Protein AF-A0A821VBE8-F1 (afdb_monomer)

Sequence (157 aa):
MSDFFDDINNELRNVEILSTIKLCMETGKTILMVNTSRIHDSLYDVFNQNFSIMATGDMRKIFSKVAIGSKTIDVAVHEDFQCIVHIKRSEFKDIPAPFLSRFQKYSLSVNNFYRIRLHKLSNNEQNILRNIEEKILSFIDHFGQQYFYGMNQSTLY

Radius of gyration: 22.42 Å; Cα contacts (8 Å, |Δi|>4): 149; chains: 1; bounding box: 53×45×51 Å

Solvent-accessible surface area (backbone atoms only — not comparable to full-atom values): 9390 Å² total; per-residue (Å²): 93,82,88,54,77,83,57,76,79,39,61,67,57,53,35,54,52,48,53,51,49,50,53,26,28,55,68,29,39,70,44,80,42,44,76,48,75,93,52,45,76,32,35,43,37,54,54,67,65,52,65,48,78,51,72,63,84,93,47,76,44,38,29,24,48,36,44,50,78,98,42,76,42,81,39,52,44,31,90,67,39,42,84,44,79,59,75,58,81,84,55,55,81,77,52,56,66,74,64,55,72,57,50,91,86,81,92,83,51,64,46,58,54,49,51,59,53,46,72,73,48,55,75,68,58,40,52,52,53,51,53,50,54,53,50,52,52,51,50,41,66,73,73,37,65,90,79,44,86,89,65,50,91,66,68,86,72

Secondary structure (DSSP, 8-state):
----GGGTT-HHHHHHHHHHHHHHHHHT--EEEES-GGGTGGGHHHHTT--EEEEETTEEEEEEEEEETTEEEEEEE-TT--EEEE--TTGGGTS-HHHHHTS------HHHHHHHHHTTS-HHHHHHHHHHHHHHHHHHHHH-GGGSTT--TTT--

pLDDT: mean 88.77, std 9.26, range [52.09, 98.0]

Nearest PDB structures (foldseek):
  8s24-assembly1_A  TM=7.901E-01  e=4.288E-07  Homo sapiens
  6tay-assembly1_A  TM=6.871E-01  e=3.440E-06  Mus musculus
  6tax-assembly1_A  TM=7.074E-01  e=1.215E-05  Mus musculus
  7oim-assembly1_A  TM=6.688E-01  e=2.283E-05  Mus musculus
  4wsn-assembly2_N  TM=1.779E-01  e=2.434E-01  Homo sapiens

Foldseek 3Di:
DDPDPVVPPPLVVLLVVLVVVLVCQQVLHEDEADPPPVQCVQCVFVLQVVWDWDDDDPDIWIWTWGDRRNDIDTGTGDPNYHYHYDDDPVCVVVDDPVSVVSDDDDDDAPVVVVVVVLVVDDPVVNVVVVVVLVVVVVVCVVVDVVVDPPDDPRPSD

Structure (mmCIF, N/CA/C/O backbone):
data_AF-A0A821VBE8-F1
#
_entry.id   AF-A0A821VBE8-F1
#
loop_
_atom_site.group_PDB
_atom_site.id
_atom_site.type_symbol
_atom_site.label_atom_id
_atom_site.label_alt_id
_atom_site.label_comp_id
_atom_site.label_asym_id
_atom_site.label_entity_id
_atom_site.label_seq_id
_atom_site.pdbx_PDB_ins_code
_atom_site.Cartn_x
_atom_site.Cartn_y
_atom_site.Cartn_z
_atom_site.occupancy
_atom_site.B_iso_or_equiv
_atom_site.auth_seq_id
_atom_site.auth_comp_id
_atom_site.auth_asym_id
_atom_site.auth_atom_id
_atom_site.pdbx_PDB_model_num
ATOM 1 N N . MET A 1 1 ? -1.301 10.777 -1.691 1.00 60.59 1 MET A N 1
ATOM 2 C CA . MET A 1 1 ? -1.616 12.158 -1.266 1.00 60.59 1 MET A CA 1
ATOM 3 C C . MET A 1 1 ? -1.020 13.103 -2.298 1.00 60.59 1 MET A C 1
ATOM 5 O O . MET A 1 1 ? -0.155 12.658 -3.038 1.00 60.59 1 MET A O 1
ATOM 9 N N . SER A 1 2 ? -1.512 14.333 -2.418 1.00 62.06 2 SER A N 1
ATOM 10 C CA . SER A 1 2 ? -0.922 15.312 -3.338 1.00 62.06 2 SER A CA 1
ATOM 11 C C . SER A 1 2 ? 0.457 15.767 -2.852 1.00 62.06 2 SER A C 1
ATOM 13 O O . SER A 1 2 ? 0.658 15.938 -1.644 1.00 62.06 2 SER A O 1
ATOM 15 N N . ASP A 1 3 ? 1.361 15.986 -3.804 1.00 65.25 3 ASP A N 1
ATOM 16 C CA . ASP A 1 3 ? 2.716 16.500 -3.587 1.00 65.25 3 ASP A CA 1
ATOM 17 C C . ASP A 1 3 ? 2.797 18.026 -3.823 1.00 65.25 3 ASP A C 1
ATOM 19 O O . ASP A 1 3 ? 3.887 18.594 -3.835 1.00 65.25 3 ASP A O 1
ATOM 23 N N . PHE A 1 4 ? 1.657 18.706 -4.020 1.00 70.19 4 PHE A N 1
ATOM 24 C CA . PHE A 1 4 ? 1.613 20.165 -4.157 1.00 70.19 4 PHE A CA 1
ATOM 25 C C . PHE A 1 4 ? 1.976 20.859 -2.837 1.00 70.19 4 PHE A C 1
ATOM 27 O O . PHE A 1 4 ? 1.581 20.426 -1.753 1.00 70.19 4 PHE A O 1
ATOM 34 N N . PHE A 1 5 ? 2.721 21.962 -2.938 1.00 61.56 5 PHE A N 1
ATOM 35 C CA . PHE A 1 5 ? 3.283 22.673 -1.785 1.00 61.56 5 PHE A CA 1
ATOM 36 C C . PHE A 1 5 ? 2.200 23.213 -0.836 1.00 61.56 5 PHE A C 1
ATOM 38 O O . PHE A 1 5 ? 2.345 23.136 0.383 1.00 61.56 5 PHE A O 1
ATOM 45 N N . ASP A 1 6 ? 1.073 23.656 -1.396 1.00 61.94 6 ASP A N 1
ATOM 46 C CA . ASP A 1 6 ? -0.073 24.184 -0.645 1.00 61.94 6 ASP A CA 1
ATOM 47 C C . ASP A 1 6 ? -0.759 23.120 0.232 1.00 61.94 6 ASP A C 1
ATOM 49 O O . ASP A 1 6 ? -1.446 23.440 1.201 1.00 61.94 6 ASP A O 1
ATOM 53 N N . ASP A 1 7 ? -0.534 21.835 -0.056 1.00 63.38 7 ASP A N 1
ATOM 54 C CA . ASP A 1 7 ? -1.121 20.725 0.691 1.00 63.38 7 ASP A CA 1
ATOM 55 C C . ASP A 1 7 ? -0.292 20.296 1.904 1.00 63.38 7 ASP A C 1
ATOM 57 O O . ASP A 1 7 ? -0.744 19.454 2.682 1.00 63.38 7 ASP A O 1
ATOM 61 N N . ILE A 1 8 ? 0.930 20.814 2.072 1.00 58.38 8 ILE A N 1
ATOM 62 C CA . ILE A 1 8 ? 1.869 20.359 3.112 1.00 58.38 8 ILE A CA 1
ATOM 63 C C . ILE A 1 8 ? 1.355 20.683 4.525 1.00 58.38 8 ILE A C 1
ATOM 65 O O . ILE A 1 8 ? 1.540 19.865 5.424 1.00 58.38 8 ILE A O 1
ATOM 69 N N . ASN A 1 9 ? 0.605 21.778 4.691 1.00 61.31 9 ASN A N 1
ATOM 70 C CA . ASN A 1 9 ? 0.102 22.250 5.990 1.00 61.31 9 ASN A CA 1
ATOM 71 C C . ASN A 1 9 ? -1.429 22.203 6.129 1.00 61.31 9 ASN A C 1
ATOM 73 O O . ASN A 1 9 ? -1.992 22.825 7.029 1.00 61.31 9 ASN A O 1
ATOM 77 N N . ASN A 1 10 ? -2.131 21.502 5.237 1.00 73.69 10 ASN A N 1
ATOM 78 C CA . ASN A 1 10 ? -3.589 21.507 5.248 1.00 73.69 10 ASN A CA 1
ATOM 79 C C . ASN A 1 10 ? -4.143 20.470 6.246 1.00 73.69 10 ASN A C 1
ATOM 81 O O . ASN A 1 10 ? -4.432 19.327 5.885 1.00 73.69 10 ASN A O 1
ATOM 85 N N . GLU A 1 11 ? -4.297 20.871 7.512 1.00 80.44 11 GLU A N 1
ATOM 86 C CA . GLU A 1 11 ? -4.907 20.035 8.560 1.00 80.44 11 GLU A CA 1
ATOM 87 C C . GLU A 1 11 ? -6.306 19.535 8.175 1.00 80.44 11 GLU A C 1
ATOM 89 O O . GLU A 1 11 ? -6.645 18.382 8.453 1.00 80.44 11 GLU A O 1
ATOM 94 N N . LEU A 1 12 ? -7.099 20.358 7.479 1.00 85.25 12 LEU A N 1
ATOM 95 C CA . LEU A 1 12 ? -8.429 19.970 7.007 1.00 85.25 12 LEU A CA 1
ATOM 96 C C . LEU A 1 12 ? -8.339 18.773 6.053 1.00 85.25 12 LEU A C 1
ATOM 98 O O . LEU A 1 12 ? -9.087 17.807 6.192 1.00 85.25 12 LEU A O 1
ATOM 102 N N . ARG A 1 13 ? -7.352 18.772 5.155 1.00 84.81 13 ARG A N 1
ATOM 103 C CA . ARG A 1 13 ? -7.108 17.648 4.246 1.00 84.81 13 ARG A CA 1
ATOM 104 C C . ARG A 1 13 ? -6.706 16.371 4.987 1.00 84.81 13 ARG A C 1
ATOM 106 O O . ARG A 1 13 ? -7.122 15.281 4.596 1.00 84.81 13 ARG A O 1
ATOM 113 N N . ASN A 1 14 ? -5.917 16.476 6.057 1.00 89.06 14 ASN A N 1
ATOM 114 C CA . ASN A 1 14 ? -5.593 15.313 6.890 1.00 89.06 14 ASN A CA 1
ATOM 115 C C . ASN A 1 14 ? -6.860 14.734 7.530 1.00 89.06 14 ASN A C 1
ATOM 117 O O . ASN A 1 14 ? -7.057 13.519 7.505 1.00 89.06 14 ASN A O 1
ATOM 121 N N . VAL A 1 15 ? -7.743 15.596 8.043 1.00 91.19 15 VAL A N 1
ATOM 122 C CA . VAL A 1 15 ? -9.038 15.195 8.613 1.00 91.19 15 VAL A CA 1
ATOM 123 C C . VAL A 1 15 ? -9.918 14.491 7.574 1.00 91.19 15 VAL A C 1
ATOM 125 O O . VAL A 1 15 ? -10.497 13.446 7.878 1.00 91.19 15 VAL A O 1
ATOM 128 N N . GLU A 1 16 ? -9.990 14.997 6.343 1.00 91.06 16 GLU A N 1
ATOM 129 C CA . GLU A 1 16 ? -10.736 14.363 5.244 1.00 91.06 16 GLU A CA 1
ATOM 130 C C . GLU A 1 16 ? -10.184 12.975 4.882 1.00 91.06 16 GLU A C 1
ATOM 132 O O . GLU A 1 16 ? -10.943 12.006 4.748 1.00 91.06 16 GLU A O 1
ATOM 137 N N . ILE A 1 17 ? -8.857 12.845 4.769 1.00 92.44 17 ILE A N 1
ATOM 138 C CA . ILE A 1 17 ? -8.207 11.562 4.469 1.00 92.44 17 ILE A CA 1
ATOM 139 C C . ILE A 1 17 ? -8.463 10.562 5.598 1.00 92.44 17 ILE A C 1
ATOM 141 O O . ILE A 1 17 ? -8.852 9.426 5.331 1.00 92.44 17 ILE A O 1
ATOM 145 N N . LEU A 1 18 ? -8.302 10.975 6.856 1.00 95.31 18 LEU A N 1
ATOM 146 C CA . LEU A 1 18 ? -8.544 10.120 8.019 1.00 95.31 18 LEU A CA 1
ATOM 147 C C . LEU A 1 18 ? -10.013 9.699 8.135 1.00 95.31 18 LEU A C 1
ATOM 149 O O . LEU A 1 18 ? -10.295 8.550 8.467 1.00 95.31 18 LEU A O 1
ATOM 153 N N . SER A 1 19 ? -10.948 10.584 7.789 1.00 94.81 19 SER A N 1
ATOM 154 C CA . SER A 1 19 ? -12.380 10.261 7.736 1.00 94.81 19 SER A CA 1
ATOM 155 C C . SER A 1 19 ? -12.689 9.231 6.647 1.00 94.81 19 SER A C 1
ATOM 157 O O . SER A 1 19 ? -13.500 8.327 6.845 1.00 94.81 19 SER A O 1
ATOM 159 N N . THR A 1 20 ? -11.996 9.318 5.510 1.00 95.62 20 THR A N 1
ATOM 160 C CA . THR A 1 20 ? -12.099 8.323 4.434 1.00 95.62 20 THR A CA 1
ATOM 161 C C . THR A 1 20 ? -11.519 6.976 4.868 1.00 95.62 20 THR A C 1
ATOM 163 O O . THR A 1 20 ? -12.135 5.937 4.641 1.00 95.62 20 THR A O 1
ATOM 166 N N . ILE A 1 21 ? -10.364 6.980 5.544 1.00 96.69 21 ILE A N 1
ATOM 167 C CA . ILE A 1 21 ? -9.748 5.768 6.102 1.00 96.69 21 ILE A CA 1
ATOM 168 C C . ILE A 1 21 ? -10.674 5.122 7.131 1.00 96.69 21 ILE A C 1
ATOM 170 O O . ILE A 1 21 ? -10.898 3.918 7.048 1.00 96.69 21 ILE A O 1
ATOM 174 N N . LYS A 1 22 ? -11.275 5.911 8.030 1.00 97.06 22 LYS A N 1
ATOM 175 C CA . LYS A 1 22 ? -12.287 5.440 8.984 1.00 97.06 22 LYS A CA 1
ATOM 176 C C . LYS A 1 22 ? -13.410 4.685 8.270 1.00 97.06 22 LYS A C 1
ATOM 178 O O . LYS A 1 22 ? -13.723 3.563 8.652 1.00 97.06 22 LYS A O 1
ATOM 183 N N . LEU A 1 23 ? -13.984 5.262 7.212 1.00 97.31 23 LEU A N 1
ATOM 184 C CA . LEU A 1 23 ? -15.050 4.605 6.452 1.00 97.31 23 LEU A CA 1
ATOM 185 C C . LEU A 1 23 ? -14.569 3.296 5.801 1.00 97.31 23 LEU A C 1
ATOM 187 O O . LEU A 1 23 ? -15.299 2.306 5.788 1.00 97.31 23 LEU A O 1
ATOM 191 N N . CYS A 1 24 ? -13.344 3.262 5.271 1.00 98.00 24 CYS A N 1
ATOM 192 C CA . CYS A 1 24 ? -12.753 2.039 4.725 1.00 98.00 24 CYS A CA 1
ATOM 193 C C . CYS A 1 24 ? -12.534 0.964 5.800 1.00 98.00 24 CYS A C 1
ATOM 195 O O . CYS A 1 24 ? -12.820 -0.201 5.535 1.00 98.00 24 CYS A O 1
ATOM 197 N N . MET A 1 25 ? -12.098 1.348 7.006 1.00 97.62 25 MET A N 1
ATOM 198 C CA . MET A 1 25 ? -11.968 0.447 8.159 1.00 97.62 25 MET A CA 1
ATOM 199 C C . MET A 1 25 ? -13.314 -0.169 8.536 1.00 97.62 25 MET A C 1
ATOM 201 O O . MET A 1 25 ? -13.406 -1.383 8.692 1.00 97.62 25 MET A O 1
ATOM 205 N N . GLU A 1 26 ? -14.367 0.647 8.600 1.00 96.81 26 GLU A N 1
ATOM 206 C CA . GLU A 1 26 ? -15.716 0.200 8.964 1.00 96.81 26 GLU A CA 1
ATOM 207 C C . GLU A 1 26 ? -16.359 -0.691 7.888 1.00 96.81 26 GLU A C 1
ATOM 209 O O . GLU A 1 26 ? -17.185 -1.543 8.206 1.00 96.81 26 GLU A O 1
ATOM 214 N N . THR A 1 27 ? -15.983 -0.508 6.617 1.00 97.38 27 THR A N 1
ATOM 215 C CA . THR A 1 27 ? -16.561 -1.229 5.465 1.00 97.38 27 THR A CA 1
ATOM 216 C C . THR A 1 27 ? -15.675 -2.348 4.911 1.00 97.38 27 THR A C 1
ATOM 218 O O . THR A 1 27 ? -16.024 -2.936 3.890 1.00 97.38 27 THR A O 1
ATOM 221 N N . GLY A 1 28 ? -14.534 -2.641 5.544 1.00 97.00 28 GLY A N 1
ATOM 222 C CA . GLY A 1 28 ? -13.642 -3.733 5.128 1.00 97.00 28 GLY A CA 1
ATOM 223 C C . GLY A 1 28 ? -12.895 -3.489 3.824 1.00 97.00 28 GLY A C 1
ATOM 224 O O . GLY A 1 28 ? -12.493 -4.434 3.156 1.00 97.00 28 GLY A O 1
ATOM 225 N N . LYS A 1 29 ? -12.704 -2.228 3.430 1.00 97.81 29 LYS A N 1
ATOM 226 C CA . LYS A 1 29 ? -11.997 -1.893 2.190 1.00 97.81 29 LYS A CA 1
ATOM 227 C C . LYS A 1 29 ? -10.496 -1.812 2.416 1.00 97.81 29 LYS A C 1
ATOM 229 O O . LYS A 1 29 ? -10.037 -1.093 3.299 1.00 97.81 29 LYS A O 1
ATOM 234 N N . THR A 1 30 ? -9.728 -2.451 1.542 1.00 97.25 30 THR A N 1
ATOM 235 C CA . THR A 1 30 ? -8.272 -2.294 1.510 1.00 97.25 30 THR A CA 1
ATOM 236 C C . THR A 1 30 ? -7.879 -0.863 1.145 1.00 97.25 30 THR A C 1
ATOM 238 O O . THR A 1 30 ? -8.374 -0.306 0.162 1.00 97.25 30 THR A O 1
ATOM 241 N N . ILE A 1 31 ? -6.946 -0.279 1.897 1.00 96.69 31 ILE A N 1
ATOM 242 C CA . ILE A 1 31 ? -6.364 1.034 1.601 1.00 96.69 31 ILE A CA 1
ATOM 243 C C . ILE A 1 31 ? -4.920 0.907 1.115 1.00 96.69 31 ILE A C 1
ATOM 245 O O . ILE A 1 31 ? -4.134 0.120 1.643 1.00 96.69 31 ILE A O 1
ATOM 249 N N . LEU A 1 32 ? -4.566 1.729 0.124 1.00 96.00 32 LEU A N 1
ATOM 250 C CA . LEU A 1 32 ? -3.192 1.928 -0.330 1.00 96.00 32 LEU A CA 1
ATOM 251 C C . LEU A 1 32 ? -2.737 3.341 0.037 1.00 96.00 32 LEU A C 1
ATOM 253 O O . LEU A 1 32 ? -3.202 4.340 -0.513 1.00 96.00 32 LEU A O 1
ATOM 257 N N . MET A 1 33 ? -1.803 3.417 0.972 1.00 93.50 33 MET A N 1
ATOM 258 C CA . MET A 1 33 ? -1.271 4.656 1.507 1.00 93.50 33 MET A CA 1
ATOM 259 C C . MET A 1 33 ? 0.001 5.056 0.753 1.00 93.50 33 MET A C 1
ATOM 261 O O . MET A 1 33 ? 1.042 4.416 0.888 1.00 93.50 33 MET A O 1
ATOM 265 N N . VAL A 1 34 ? -0.077 6.148 -0.016 1.00 91.56 34 VAL A N 1
ATOM 266 C CA . VAL A 1 34 ? 1.046 6.710 -0.790 1.00 91.56 34 VAL A CA 1
ATOM 267 C C . VAL A 1 34 ? 1.324 8.140 -0.336 1.00 91.56 34 VAL A C 1
ATOM 269 O O . VAL A 1 34 ? 0.425 8.985 -0.391 1.00 91.56 34 VAL A O 1
ATOM 272 N N . ASN A 1 35 ? 2.562 8.406 0.088 1.00 85.38 35 ASN A N 1
ATOM 273 C CA . ASN A 1 35 ? 3.009 9.695 0.630 1.00 85.38 35 ASN A CA 1
ATOM 274 C C . ASN A 1 35 ? 2.128 10.213 1.792 1.00 85.38 35 ASN A C 1
ATOM 276 O O . ASN A 1 35 ? 1.509 11.272 1.715 1.00 85.38 35 ASN A O 1
ATOM 280 N N . THR A 1 36 ? 2.005 9.411 2.850 1.00 84.56 36 THR A N 1
ATOM 281 C CA . THR A 1 36 ? 1.059 9.628 3.967 1.00 84.56 36 THR A CA 1
ATOM 282 C C . THR A 1 36 ? 1.736 9.727 5.335 1.00 84.56 36 THR A C 1
ATOM 284 O O . THR A 1 36 ? 1.053 9.633 6.347 1.00 84.56 36 THR A O 1
ATOM 287 N N . SER A 1 37 ? 3.055 9.936 5.388 1.00 86.06 37 SER A N 1
ATOM 288 C CA . SER A 1 37 ? 3.835 10.002 6.640 1.00 8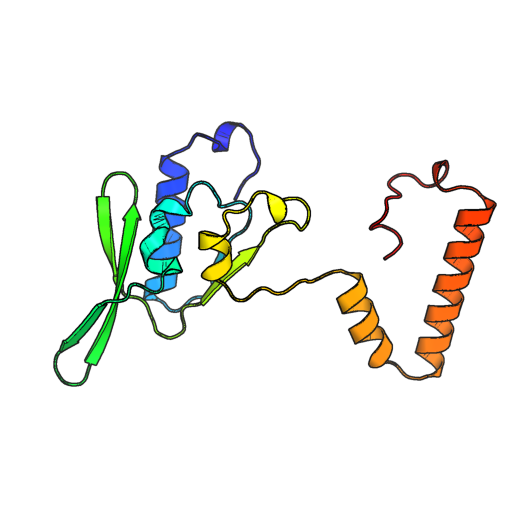6.06 37 SER A CA 1
ATOM 289 C C . SER A 1 37 ? 3.201 10.910 7.702 1.00 86.06 37 SER A C 1
ATOM 291 O O . SER A 1 37 ? 3.074 10.536 8.860 1.00 86.06 37 SER A O 1
ATOM 293 N N . ARG A 1 38 ? 2.695 12.063 7.266 1.00 86.75 38 ARG A N 1
ATOM 294 C CA . ARG A 1 38 ? 1.995 13.087 8.062 1.00 86.75 38 ARG A CA 1
ATOM 295 C C . ARG A 1 38 ? 0.743 12.620 8.817 1.00 86.75 38 ARG A C 1
ATOM 297 O O . ARG A 1 38 ? 0.333 13.298 9.747 1.00 86.75 38 ARG A O 1
ATOM 304 N N . ILE A 1 39 ? 0.134 11.494 8.443 1.00 90.75 39 ILE A N 1
ATOM 305 C CA . ILE A 1 39 ? -1.041 10.933 9.137 1.00 90.75 39 ILE A CA 1
ATOM 306 C C . ILE A 1 39 ? -0.748 9.581 9.799 1.00 90.75 39 ILE A C 1
ATOM 308 O O . ILE A 1 39 ? -1.669 8.907 10.257 1.00 90.75 39 ILE A O 1
ATOM 312 N N . HIS A 1 40 ? 0.516 9.145 9.830 1.00 90.69 40 HIS A N 1
ATOM 313 C CA . HIS A 1 40 ? 0.877 7.858 10.432 1.00 90.69 40 HIS A CA 1
ATOM 314 C C . HIS A 1 40 ? 0.668 7.859 11.944 1.00 90.69 40 HIS A C 1
ATOM 316 O O . HIS A 1 40 ? 0.155 6.876 12.474 1.00 90.69 40 HIS A O 1
ATOM 322 N N . ASP A 1 41 ? 0.962 8.974 12.612 1.00 90.56 41 ASP A N 1
ATOM 323 C CA . ASP A 1 41 ? 0.746 9.120 14.056 1.00 90.56 41 ASP A CA 1
ATOM 324 C C . ASP A 1 41 ? -0.742 9.018 14.419 1.00 90.56 41 ASP A C 1
ATOM 326 O O . ASP A 1 41 ? -1.110 8.378 15.402 1.00 90.56 41 ASP A O 1
ATOM 330 N N . SER A 1 42 ? -1.622 9.547 13.564 1.00 94.25 42 SER A N 1
ATOM 331 C CA . SER A 1 42 ? -3.075 9.432 13.725 1.00 94.25 42 SER A CA 1
ATOM 332 C C . SER A 1 42 ? -3.602 7.997 13.670 1.00 94.25 42 SER A C 1
ATOM 334 O O . SER A 1 42 ? -4.681 7.719 14.194 1.00 94.25 42 SER A O 1
ATOM 336 N N . LEU A 1 43 ? -2.860 7.090 13.033 1.00 94.75 43 LEU A N 1
ATOM 337 C CA . LEU A 1 43 ? -3.221 5.685 12.826 1.00 94.75 43 LEU A CA 1
ATOM 338 C C . LEU A 1 43 ? -2.358 4.742 13.671 1.00 94.75 43 LEU A C 1
ATOM 340 O O . LEU A 1 43 ? -2.333 3.537 13.421 1.00 94.75 43 LEU A O 1
ATOM 344 N N . TYR A 1 44 ? -1.647 5.275 14.667 1.00 93.19 44 TYR A N 1
ATOM 345 C CA . TYR A 1 44 ? -0.659 4.524 15.431 1.00 93.19 44 TYR A CA 1
ATOM 346 C C . TYR A 1 44 ? -1.229 3.231 16.026 1.00 93.19 44 TYR A C 1
ATOM 348 O O . TYR A 1 44 ? -0.644 2.165 15.834 1.00 93.19 44 TYR A O 1
ATOM 356 N N . ASP A 1 45 ? -2.381 3.286 16.698 1.00 94.12 45 ASP A N 1
ATOM 357 C CA . ASP A 1 45 ? -3.016 2.096 17.281 1.00 94.12 45 ASP A CA 1
ATOM 358 C C . ASP A 1 45 ? -3.429 1.069 16.216 1.00 94.12 45 ASP A C 1
ATOM 360 O O . ASP A 1 45 ? -3.211 -0.129 16.404 1.00 94.12 45 ASP A O 1
ATOM 364 N N . VAL A 1 46 ? -3.907 1.532 15.056 1.00 94.25 46 VAL A N 1
ATOM 365 C CA . VAL A 1 46 ? -4.263 0.661 13.924 1.00 94.25 46 VAL A CA 1
ATOM 366 C C . VAL A 1 46 ? -3.032 -0.095 13.430 1.00 94.25 46 VAL A C 1
ATOM 368 O O . VAL A 1 46 ? -3.070 -1.312 13.265 1.00 94.25 46 VAL A O 1
ATOM 371 N N . PHE A 1 47 ? -1.910 0.602 13.231 1.00 93.50 47 PHE A N 1
ATOM 372 C CA . PHE A 1 47 ? -0.667 -0.019 12.764 1.00 93.50 47 PHE A CA 1
ATOM 373 C C . PHE A 1 47 ? -0.053 -0.954 13.805 1.00 93.50 47 PHE A C 1
ATOM 375 O O . PHE A 1 47 ? 0.601 -1.928 13.452 1.00 93.50 47 PHE A O 1
ATOM 382 N N . ASN A 1 48 ? -0.272 -0.686 15.090 1.00 89.94 48 ASN A N 1
ATOM 383 C CA . ASN A 1 48 ? 0.133 -1.579 16.170 1.00 89.94 48 ASN A CA 1
ATOM 384 C C . ASN A 1 48 ? -0.725 -2.837 16.294 1.00 89.94 48 ASN A C 1
ATOM 386 O O . ASN A 1 48 ? -0.355 -3.718 17.064 1.00 89.94 48 ASN A O 1
ATOM 390 N N . GLN A 1 49 ? -1.846 -2.921 15.573 1.00 89.75 49 GLN A N 1
ATOM 391 C CA . GLN A 1 49 ? -2.873 -3.935 15.806 1.00 89.75 49 GLN A CA 1
ATOM 392 C C . GLN A 1 49 ? -3.392 -3.899 17.257 1.00 89.75 49 GLN A C 1
ATOM 394 O O . GLN A 1 49 ? -3.748 -4.927 17.833 1.00 89.75 49 GLN A O 1
ATOM 399 N N . ASN A 1 50 ? -3.441 -2.700 17.856 1.00 92.12 50 ASN A N 1
ATOM 400 C CA . ASN A 1 50 ? -3.984 -2.470 19.194 1.00 92.12 50 ASN A CA 1
ATOM 401 C C . ASN A 1 50 ? -5.515 -2.487 19.139 1.00 92.12 50 ASN A C 1
ATOM 403 O O . ASN A 1 50 ? -6.176 -1.449 19.221 1.00 92.12 50 ASN A O 1
ATOM 407 N N . PHE A 1 51 ? -6.074 -3.682 18.974 1.00 93.69 51 PHE A N 1
ATOM 408 C CA . PHE A 1 51 ? -7.505 -3.874 18.819 1.00 93.69 51 PHE A CA 1
ATOM 409 C C . PHE A 1 51 ? -8.194 -4.227 20.136 1.00 93.69 51 PHE A C 1
ATOM 411 O O . PHE A 1 51 ? -7.727 -5.073 20.899 1.00 93.69 51 PHE A O 1
ATOM 418 N N . SER A 1 52 ? -9.348 -3.612 20.378 1.00 93.88 52 SER A N 1
ATOM 419 C CA . SER A 1 52 ? -10.279 -4.016 21.428 1.00 93.88 52 SER A CA 1
ATOM 420 C C . SER A 1 52 ? -11.443 -4.788 20.817 1.00 93.88 52 SER A C 1
ATOM 422 O O . SER A 1 52 ? -11.925 -4.474 19.730 1.00 93.88 52 SER A O 1
ATOM 424 N N . ILE A 1 53 ? -11.894 -5.832 21.509 1.00 91.75 53 ILE A N 1
ATOM 425 C CA . ILE A 1 53 ? -13.015 -6.658 21.060 1.00 91.75 53 ILE A CA 1
ATOM 426 C C . ILE A 1 53 ? -14.184 -6.406 22.002 1.00 91.75 53 ILE A C 1
ATOM 428 O O . ILE A 1 53 ? -14.078 -6.637 23.205 1.00 91.75 53 ILE A O 1
ATOM 432 N N . MET A 1 54 ? -15.309 -5.965 21.446 1.00 89.38 54 MET A N 1
ATOM 433 C CA . MET A 1 54 ? -16.585 -5.939 22.150 1.00 89.38 54 MET A CA 1
ATOM 434 C C . MET A 1 54 ? -17.456 -7.066 21.609 1.00 89.38 54 MET A C 1
ATOM 436 O O . MET A 1 54 ? -17.778 -7.103 20.420 1.00 89.38 54 MET A O 1
ATOM 440 N N . ALA A 1 55 ? -17.825 -7.991 22.489 1.00 85.06 55 ALA A N 1
ATOM 441 C CA . ALA A 1 55 ? -18.781 -9.044 22.190 1.00 85.06 55 ALA A CA 1
ATOM 442 C C . ALA A 1 55 ? -20.148 -8.660 22.769 1.00 85.06 55 ALA A C 1
ATOM 444 O O . ALA A 1 55 ? -20.269 -8.439 23.974 1.00 85.06 55 ALA A O 1
ATOM 445 N N . THR A 1 56 ? -21.169 -8.595 21.915 1.00 80.12 56 THR A N 1
ATOM 446 C CA . THR A 1 56 ? -22.565 -8.407 22.327 1.00 80.12 56 THR A CA 1
ATOM 447 C C . THR A 1 56 ? -23.372 -9.589 21.801 1.00 80.12 56 THR A C 1
ATOM 449 O O . THR A 1 56 ? -23.733 -9.624 20.624 1.00 80.12 56 THR A O 1
ATOM 452 N N . GLY A 1 57 ? -23.625 -10.578 22.663 1.00 81.62 57 GLY A N 1
ATOM 453 C CA . GLY A 1 57 ? -24.186 -11.867 22.242 1.00 81.62 57 GLY A CA 1
ATOM 454 C C . GLY A 1 57 ? -23.221 -12.607 21.310 1.00 81.62 57 GLY A C 1
ATOM 455 O O . GLY A 1 57 ? -22.030 -12.687 21.605 1.00 81.62 57 GLY A O 1
ATOM 456 N N . ASP A 1 58 ? -23.719 -13.083 20.168 1.00 79.88 58 ASP A N 1
ATOM 457 C CA . ASP A 1 58 ? -22.912 -13.790 19.158 1.00 79.88 58 ASP A CA 1
ATOM 458 C C . ASP A 1 58 ? -22.122 -12.848 18.231 1.00 79.88 58 ASP A C 1
ATOM 460 O O . ASP A 1 58 ? -21.278 -13.285 17.447 1.00 79.88 58 ASP A O 1
ATOM 464 N N . MET A 1 59 ? -22.374 -11.537 18.302 1.00 80.00 59 MET A N 1
ATOM 465 C CA . MET A 1 59 ? -21.698 -10.555 17.459 1.00 80.00 59 MET A CA 1
ATOM 466 C C . MET A 1 59 ? -20.415 -10.058 18.125 1.00 80.00 59 MET A C 1
ATOM 468 O O . MET A 1 59 ? -20.452 -9.430 19.186 1.00 80.00 59 MET A O 1
ATOM 472 N N . ARG A 1 60 ? -19.278 -10.275 17.458 1.00 87.88 60 ARG A N 1
ATOM 473 C CA . ARG A 1 60 ? -17.983 -9.694 17.829 1.00 87.88 60 ARG A CA 1
ATOM 474 C C . ARG A 1 60 ? -17.704 -8.480 16.954 1.00 87.88 60 ARG A C 1
ATOM 476 O O . ARG A 1 60 ? -17.772 -8.569 15.733 1.00 87.88 60 ARG A O 1
ATOM 483 N N . LYS A 1 61 ? -17.395 -7.347 17.579 1.00 91.81 61 LYS A N 1
ATOM 484 C CA . LYS A 1 61 ? -16.926 -6.141 16.895 1.00 91.81 61 LYS A CA 1
ATOM 485 C C . LYS A 1 61 ? -15.522 -5.808 17.369 1.00 91.81 61 LYS A C 1
ATOM 487 O O . LYS A 1 61 ? -15.261 -5.791 18.571 1.00 91.81 61 LYS A O 1
ATOM 492 N N . ILE A 1 62 ? -14.643 -5.552 16.412 1.00 95.44 62 ILE A N 1
ATOM 493 C CA . ILE A 1 62 ? -13.258 -5.151 16.641 1.00 95.44 62 ILE A CA 1
ATOM 494 C C . ILE A 1 62 ? -13.198 -3.630 16.527 1.00 95.44 62 ILE A C 1
ATOM 496 O O . ILE A 1 62 ? -13.814 -3.058 15.630 1.00 95.44 62 ILE A O 1
ATOM 500 N N . PHE A 1 63 ? -12.475 -2.972 17.426 1.00 96.88 63 PHE A N 1
ATOM 501 C CA . PHE A 1 63 ? -12.283 -1.527 17.421 1.00 96.88 63 PHE A CA 1
ATOM 502 C C . PHE A 1 63 ? -10.804 -1.169 17.548 1.00 96.88 63 PHE A C 1
ATOM 504 O O . PHE A 1 63 ? -10.031 -1.893 18.170 1.00 96.88 63 PHE A O 1
ATOM 511 N N . SER A 1 64 ? -10.418 -0.032 16.975 1.00 96.94 64 SER A N 1
ATOM 512 C CA . SER A 1 64 ? -9.102 0.588 17.143 1.00 96.94 64 SER A CA 1
ATOM 513 C C . SER A 1 64 ? -9.255 2.086 17.327 1.00 96.94 64 SER A C 1
ATOM 515 O O . SER A 1 64 ? -10.159 2.696 16.758 1.00 96.94 64 SER A O 1
ATOM 517 N N . LYS A 1 65 ? -8.321 2.701 18.046 1.00 97.00 65 LYS A N 1
ATOM 518 C CA . LYS A 1 65 ? -8.269 4.156 18.171 1.00 97.00 65 LYS A CA 1
ATOM 519 C C . LYS A 1 65 ? -7.697 4.797 16.909 1.00 97.00 65 LYS A C 1
ATOM 521 O O . LYS A 1 65 ? -6.733 4.296 16.330 1.00 97.00 65 LYS A O 1
ATOM 526 N N . VAL A 1 66 ? -8.296 5.912 16.498 1.00 96.75 66 VAL A N 1
ATOM 527 C CA . VAL A 1 66 ? -7.817 6.775 15.409 1.00 96.75 66 VAL A CA 1
ATOM 528 C C . VAL A 1 66 ? -7.909 8.229 15.861 1.00 96.75 66 VAL A C 1
ATOM 530 O O . VAL A 1 66 ? -8.958 8.657 16.348 1.00 96.75 66 VAL A O 1
ATOM 533 N N . ALA A 1 67 ? -6.831 8.997 15.702 1.00 95.25 67 ALA A N 1
ATOM 534 C CA . ALA A 1 67 ? -6.833 10.429 15.998 1.00 95.25 67 ALA A CA 1
ATOM 535 C C . ALA A 1 67 ? -7.222 11.236 14.753 1.00 95.25 67 ALA A C 1
ATOM 537 O O . ALA A 1 67 ? -6.485 11.258 13.770 1.00 95.25 67 ALA A O 1
ATOM 538 N N . ILE A 1 68 ? -8.372 11.908 14.793 1.00 91.88 68 ILE A N 1
ATOM 539 C CA . ILE A 1 68 ? -8.888 12.760 13.716 1.00 91.88 68 ILE A CA 1
ATOM 540 C C . ILE A 1 68 ? -8.991 14.195 14.237 1.00 91.88 68 ILE A C 1
ATOM 542 O O . ILE A 1 68 ? -9.820 14.506 15.097 1.00 91.88 68 ILE A O 1
ATOM 546 N N . GLY A 1 69 ? -8.136 15.076 13.715 1.00 86.62 69 GLY A N 1
ATOM 547 C CA . GLY A 1 69 ? -7.974 16.426 14.256 1.00 86.62 69 GLY A CA 1
ATOM 548 C C . GLY A 1 69 ? -7.515 16.364 15.715 1.00 86.62 69 GLY A C 1
ATOM 549 O O . GLY A 1 69 ? -6.558 15.669 16.037 1.00 86.62 69 GLY A O 1
ATOM 550 N N . SER A 1 70 ? -8.228 17.043 16.613 1.00 86.50 70 SER A N 1
ATOM 551 C CA . SER A 1 70 ? -7.923 17.071 18.051 1.00 86.50 70 SER A CA 1
ATOM 552 C C . SER A 1 70 ? -8.565 15.943 18.869 1.00 86.50 70 SER A C 1
ATOM 554 O O . SER A 1 70 ? -8.457 15.941 20.096 1.00 86.50 70 SER A O 1
ATOM 556 N N . LYS A 1 71 ? -9.270 15.000 18.230 1.00 91.56 71 LYS A N 1
ATOM 557 C CA . LYS A 1 71 ? -10.030 13.948 18.920 1.00 91.56 71 LYS A CA 1
ATOM 558 C C . LYS A 1 71 ? -9.501 12.566 18.577 1.00 91.56 71 LYS A C 1
ATOM 560 O O . LYS A 1 71 ? -9.310 12.250 17.408 1.00 91.56 71 LYS A O 1
ATOM 565 N N . THR A 1 72 ? -9.389 11.714 19.587 1.00 95.31 72 THR A N 1
ATOM 566 C CA . THR A 1 72 ? -9.196 10.273 19.404 1.00 95.31 72 THR A CA 1
ATOM 567 C C . THR A 1 72 ? -10.540 9.576 19.522 1.00 95.31 72 THR A C 1
ATOM 569 O O . THR A 1 72 ? -11.248 9.766 20.511 1.00 95.31 72 THR A O 1
ATOM 572 N N . ILE A 1 73 ? -10.899 8.792 18.510 1.00 95.12 73 ILE A N 1
ATOM 573 C CA . ILE A 1 73 ? -12.171 8.071 18.438 1.00 95.12 73 ILE A CA 1
ATOM 574 C C . ILE A 1 73 ? -11.928 6.570 18.298 1.00 95.12 73 ILE A C 1
ATOM 576 O O . ILE A 1 73 ? -10.954 6.157 17.667 1.00 95.12 73 ILE A O 1
ATOM 580 N N . ASP A 1 74 ? -12.830 5.764 18.854 1.00 96.12 74 ASP A N 1
ATOM 581 C CA . ASP A 1 74 ? -12.864 4.325 18.601 1.00 96.12 74 ASP A CA 1
ATOM 582 C C . ASP A 1 74 ? -13.559 4.067 17.259 1.00 96.12 74 ASP A C 1
ATOM 584 O O . ASP A 1 74 ? -14.712 4.450 17.043 1.00 96.12 74 ASP A O 1
ATOM 588 N N . VAL A 1 75 ? -12.840 3.437 16.336 1.00 96.62 75 VAL A N 1
ATOM 589 C CA . VAL A 1 75 ? -13.305 3.101 14.989 1.00 96.62 75 VAL A CA 1
ATOM 590 C C . VAL A 1 75 ? -13.496 1.599 14.899 1.00 96.62 75 VAL A C 1
ATOM 592 O O . VAL A 1 75 ? -12.586 0.845 15.240 1.00 96.62 75 VAL A O 1
ATOM 595 N N . ALA A 1 76 ? -14.664 1.161 14.426 1.00 96.38 76 ALA A N 1
ATOM 596 C CA . ALA A 1 76 ? -14.893 -0.251 14.154 1.00 96.38 76 ALA A CA 1
ATOM 597 C C . ALA A 1 76 ? -14.007 -0.709 12.986 1.00 96.38 76 ALA A C 1
ATOM 599 O O . ALA A 1 76 ? -13.948 -0.056 11.944 1.00 96.38 76 ALA A O 1
ATOM 600 N N . VAL A 1 77 ? -13.325 -1.834 13.165 1.00 97.12 77 VAL A N 1
ATOM 601 C CA . VAL A 1 77 ? -12.432 -2.432 12.174 1.00 97.12 77 VAL A CA 1
ATOM 602 C C . VAL A 1 77 ? -13.085 -3.703 11.665 1.00 97.12 77 VAL A C 1
ATOM 604 O O . VAL A 1 77 ? -13.297 -4.656 12.412 1.00 97.12 77 VAL A O 1
ATOM 607 N N . HIS A 1 78 ? -13.441 -3.703 10.391 1.00 96.81 78 HIS A N 1
ATOM 608 C CA . HIS A 1 78 ? -13.942 -4.887 9.717 1.00 96.81 78 HIS A CA 1
ATOM 609 C C . HIS A 1 78 ? -12.810 -5.909 9.527 1.00 96.81 78 HIS A C 1
ATOM 611 O O . HIS A 1 78 ? -11.678 -5.522 9.246 1.00 96.81 78 HIS A O 1
ATOM 617 N N . GLU A 1 79 ? -13.105 -7.206 9.638 1.00 94.25 79 GLU A N 1
ATOM 618 C CA . GLU A 1 79 ? -12.091 -8.277 9.579 1.00 94.25 79 GLU A CA 1
ATOM 619 C C . GLU A 1 79 ? -11.335 -8.313 8.235 1.00 94.25 79 GLU A C 1
ATOM 621 O O . GLU A 1 79 ? -10.131 -8.553 8.211 1.00 94.25 79 GLU A O 1
ATOM 626 N N . ASP A 1 80 ? -12.014 -7.983 7.132 1.00 96.06 80 ASP A N 1
ATOM 627 C CA . ASP A 1 80 ? -11.406 -7.892 5.791 1.00 96.06 80 ASP A CA 1
ATOM 628 C C . ASP A 1 80 ? -10.593 -6.607 5.535 1.00 96.06 80 ASP A C 1
ATOM 630 O O . ASP A 1 80 ? -10.005 -6.442 4.463 1.00 96.06 80 ASP A O 1
ATOM 634 N N . PHE A 1 81 ? -10.550 -5.663 6.482 1.00 97.00 81 PHE A N 1
ATOM 635 C CA . PHE A 1 81 ? -9.792 -4.430 6.292 1.00 97.00 81 PHE A CA 1
ATOM 636 C C . PHE A 1 81 ? -8.288 -4.715 6.184 1.00 97.00 81 PHE A C 1
ATOM 638 O O . PHE A 1 81 ? -7.680 -5.347 7.047 1.00 97.00 81 PHE A O 1
ATOM 645 N N . GLN A 1 82 ? -7.658 -4.170 5.144 1.00 95.75 82 GLN A N 1
ATOM 646 C CA . GLN A 1 82 ? -6.218 -4.279 4.927 1.00 95.75 82 GLN A CA 1
ATOM 647 C C . GLN A 1 82 ? -5.597 -2.905 4.688 1.00 95.75 82 GLN A C 1
ATOM 649 O O . GLN A 1 82 ? -6.150 -2.066 3.979 1.00 95.75 82 GLN A O 1
ATOM 654 N N . CYS A 1 83 ? -4.403 -2.690 5.236 1.00 94.94 83 CYS A N 1
ATOM 655 C CA . CYS A 1 83 ? -3.635 -1.469 5.032 1.00 94.94 83 CYS A CA 1
ATOM 656 C C . CYS A 1 83 ? -2.302 -1.787 4.355 1.00 94.94 83 CYS A C 1
ATOM 658 O O . CYS A 1 83 ? -1.485 -2.538 4.887 1.00 94.94 83 CYS A O 1
ATOM 660 N N . ILE A 1 84 ? -2.078 -1.189 3.186 1.00 95.81 84 ILE A N 1
ATOM 661 C CA . ILE A 1 84 ? -0.831 -1.298 2.433 1.00 95.81 84 ILE A CA 1
ATOM 662 C C . ILE A 1 84 ? -0.158 0.069 2.432 1.00 95.81 84 ILE A C 1
ATOM 664 O O . ILE A 1 84 ? -0.732 1.047 1.957 1.00 95.81 84 ILE A O 1
ATOM 668 N N . VAL A 1 85 ? 1.081 0.140 2.917 1.00 93.81 85 VAL A N 1
ATOM 669 C CA . VAL A 1 85 ? 1.882 1.370 2.897 1.00 93.81 85 VAL A CA 1
ATOM 670 C C . VAL A 1 85 ? 2.941 1.262 1.810 1.00 93.81 85 VAL A C 1
ATOM 672 O O . VAL A 1 85 ? 3.783 0.366 1.829 1.00 93.81 85 VAL A O 1
ATOM 675 N N . HIS A 1 86 ? 2.899 2.186 0.854 1.00 93.69 86 HIS A N 1
ATOM 676 C CA . HIS A 1 86 ? 3.891 2.282 -0.207 1.00 93.69 86 HIS A CA 1
ATOM 677 C C . HIS A 1 86 ? 4.998 3.261 0.189 1.00 93.69 86 HIS A C 1
ATOM 679 O O . HIS A 1 86 ? 4.737 4.439 0.440 1.00 93.69 86 HIS A O 1
ATOM 685 N N . ILE A 1 87 ? 6.239 2.776 0.191 1.00 91.00 87 ILE A N 1
ATOM 686 C CA . ILE A 1 87 ? 7.435 3.533 0.575 1.00 91.00 87 ILE A CA 1
ATOM 687 C C . ILE A 1 87 ? 8.456 3.405 -0.551 1.00 91.00 87 ILE A C 1
ATOM 689 O O . ILE A 1 87 ? 8.699 2.298 -1.043 1.00 91.00 87 ILE A O 1
ATOM 693 N N . LYS A 1 88 ? 9.077 4.517 -0.962 1.00 90.31 88 LYS A N 1
ATOM 694 C 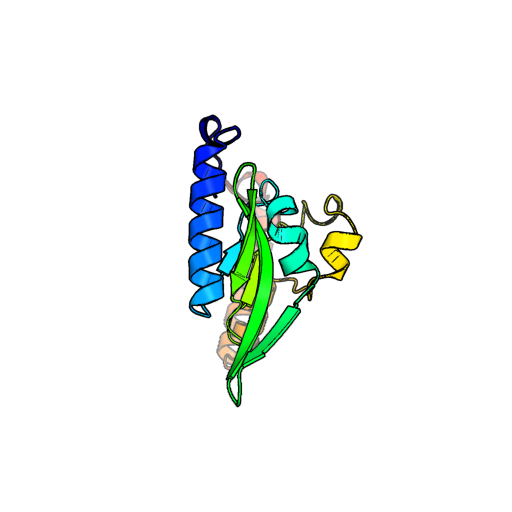CA . LYS A 1 88 ? 10.154 4.448 -1.955 1.00 90.31 88 LYS A CA 1
ATOM 695 C C . LYS A 1 88 ? 11.377 3.781 -1.335 1.00 90.31 88 LYS A C 1
ATOM 697 O O . LYS A 1 88 ? 11.730 4.029 -0.185 1.00 90.31 88 LYS A O 1
ATOM 702 N N . ARG A 1 89 ? 12.102 2.984 -2.124 1.00 88.38 89 ARG A N 1
ATOM 703 C CA . ARG A 1 89 ? 13.316 2.298 -1.647 1.00 88.38 89 ARG A CA 1
ATOM 704 C C . ARG A 1 89 ? 14.383 3.263 -1.112 1.00 88.38 89 ARG A C 1
ATOM 706 O O . ARG A 1 89 ? 15.117 2.891 -0.203 1.00 88.38 89 ARG A O 1
ATOM 713 N N . SER A 1 90 ? 14.459 4.478 -1.659 1.00 89.31 90 SER A N 1
ATOM 714 C CA . SER A 1 90 ? 15.358 5.538 -1.189 1.00 89.31 90 SER A CA 1
ATOM 715 C C . SER A 1 90 ? 15.009 6.037 0.215 1.00 89.31 90 SER A C 1
ATOM 717 O O . SER A 1 90 ? 15.914 6.280 0.997 1.00 8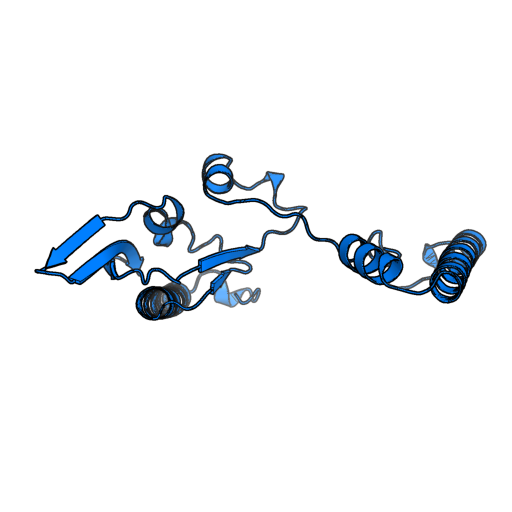9.31 90 SER A O 1
ATOM 719 N N . GLU A 1 91 ? 13.717 6.126 0.536 1.00 89.25 91 GLU A N 1
ATOM 720 C CA . GLU A 1 91 ? 13.190 6.629 1.816 1.00 89.25 91 GLU A CA 1
ATOM 721 C C . GLU A 1 91 ? 13.207 5.548 2.906 1.00 89.25 91 GLU A C 1
ATOM 723 O O . GLU A 1 91 ? 13.115 5.850 4.088 1.00 89.25 91 GLU A O 1
ATOM 728 N N . PHE A 1 92 ? 13.343 4.270 2.532 1.00 89.31 92 PHE A N 1
ATOM 729 C CA . PHE A 1 92 ? 13.260 3.138 3.461 1.00 89.31 92 PHE A CA 1
ATOM 730 C C . PHE A 1 92 ? 14.234 3.237 4.647 1.00 89.31 92 PHE A C 1
ATOM 732 O O . PHE A 1 92 ? 13.913 2.770 5.736 1.00 89.31 92 PHE A O 1
ATOM 739 N N . LYS A 1 93 ? 15.414 3.838 4.440 1.00 89.06 93 LYS A N 1
ATOM 740 C CA . LYS A 1 93 ? 16.433 4.021 5.487 1.00 89.06 93 LYS A CA 1
ATOM 741 C C . LYS A 1 93 ? 16.031 5.055 6.539 1.00 89.06 93 LYS A C 1
ATOM 743 O O . LYS A 1 93 ? 16.504 4.966 7.666 1.00 89.06 93 LYS A O 1
ATOM 748 N N . ASP A 1 94 ? 15.165 5.991 6.168 1.00 89.31 94 ASP A N 1
ATOM 749 C CA . ASP A 1 94 ? 14.732 7.099 7.019 1.00 89.31 94 ASP A CA 1
ATOM 750 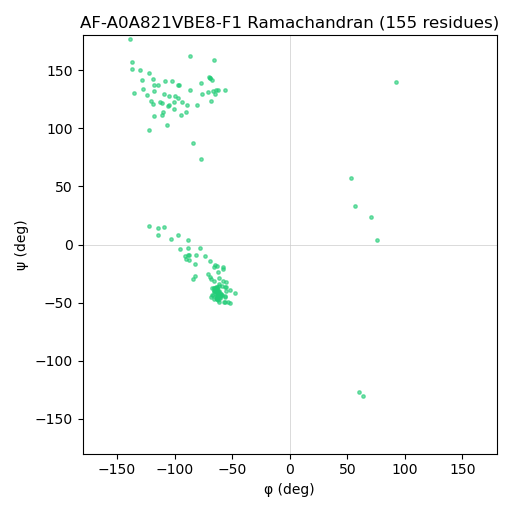C C . ASP A 1 94 ? 13.479 6.735 7.830 1.00 89.31 94 ASP A C 1
ATOM 752 O O . ASP A 1 94 ? 13.087 7.454 8.749 1.00 89.31 94 ASP A O 1
ATOM 756 N N . ILE A 1 95 ? 12.842 5.600 7.517 1.00 88.50 95 IL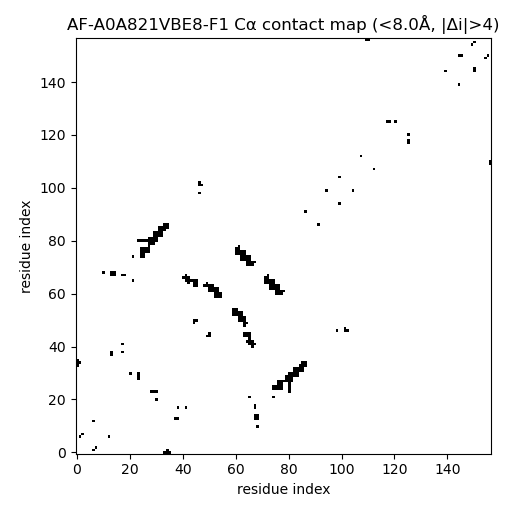E A N 1
ATOM 757 C CA . ILE A 1 95 ? 11.656 5.135 8.231 1.00 88.50 95 ILE A CA 1
ATOM 758 C C . ILE A 1 95 ? 12.060 4.532 9.583 1.00 88.50 95 ILE A C 1
ATOM 760 O O . ILE A 1 95 ? 12.897 3.624 9.628 1.00 88.50 95 ILE A O 1
ATOM 764 N N . PRO A 1 96 ? 11.423 4.948 10.693 1.00 89.25 96 PRO A N 1
ATOM 765 C CA . PRO A 1 96 ? 11.716 4.404 12.011 1.00 89.25 96 PRO A CA 1
ATOM 766 C C . PRO A 1 96 ? 11.554 2.880 12.065 1.00 89.25 96 PRO A C 1
ATOM 768 O O . PRO A 1 96 ? 10.521 2.330 11.674 1.00 89.25 96 PRO A O 1
ATOM 771 N N . ALA A 1 97 ? 12.544 2.192 12.640 1.00 89.25 97 ALA A N 1
ATOM 772 C CA . ALA A 1 97 ? 12.511 0.739 12.820 1.00 89.25 97 ALA A CA 1
ATOM 773 C C . ALA A 1 97 ? 11.228 0.219 13.510 1.00 89.25 97 ALA A C 1
ATOM 775 O O . ALA A 1 97 ? 10.698 -0.796 13.050 1.00 89.25 97 ALA A O 1
ATOM 776 N N . PRO A 1 98 ? 10.657 0.901 14.530 1.00 87.56 98 PRO A N 1
ATOM 777 C CA . PRO A 1 98 ? 9.383 0.485 15.110 1.00 87.56 98 PRO A CA 1
ATOM 778 C C . PRO A 1 98 ? 8.234 0.511 14.095 1.00 87.56 98 PRO A C 1
ATOM 780 O O . PRO A 1 98 ? 7.381 -0.374 14.097 1.00 87.56 98 PRO A O 1
ATOM 783 N N . PHE A 1 99 ? 8.162 1.515 13.223 1.00 87.69 99 PHE A N 1
ATOM 784 C CA . PHE A 1 99 ? 7.124 1.549 12.193 1.00 87.69 99 PHE A CA 1
ATOM 785 C C . PHE A 1 99 ? 7.288 0.356 11.249 1.00 87.69 99 PHE A C 1
ATOM 787 O O . PHE A 1 99 ? 6.350 -0.400 11.011 1.00 87.69 99 PHE A O 1
ATOM 794 N N . LEU A 1 100 ? 8.519 0.116 10.796 1.00 90.12 100 LEU A N 1
ATOM 795 C CA . LEU A 1 100 ? 8.840 -1.015 9.934 1.00 90.12 100 LEU A CA 1
ATOM 796 C C . LEU A 1 100 ? 8.496 -2.366 10.575 1.00 90.12 100 LEU A C 1
ATOM 798 O O . LEU A 1 100 ? 8.096 -3.279 9.857 1.00 90.12 100 LEU A O 1
ATOM 802 N N . SER A 1 101 ? 8.647 -2.540 11.889 1.00 90.44 101 SER A N 1
ATOM 803 C CA . SER A 1 101 ? 8.368 -3.820 12.559 1.00 90.44 101 SER A CA 1
ATOM 804 C C . SER A 1 101 ? 6.883 -4.196 12.594 1.00 90.44 101 SER A C 1
ATOM 806 O O . SER A 1 101 ? 6.570 -5.351 12.855 1.00 90.44 101 SER A O 1
ATOM 808 N N . ARG A 1 102 ? 5.981 -3.252 12.307 1.00 92.31 102 ARG A N 1
ATOM 809 C CA . ARG A 1 102 ? 4.521 -3.455 12.303 1.00 92.31 102 ARG A CA 1
ATOM 810 C C . ARG A 1 102 ? 3.964 -3.961 10.977 1.00 92.31 102 ARG A C 1
ATOM 812 O O . ARG A 1 102 ? 2.825 -4.409 10.916 1.00 92.31 102 ARG A O 1
ATOM 819 N N . PHE A 1 103 ? 4.772 -3.909 9.921 1.00 93.38 103 PHE A N 1
ATOM 820 C CA . PHE A 1 103 ? 4.360 -4.287 8.577 1.00 93.38 103 PHE A CA 1
ATOM 821 C C . PHE A 1 103 ? 5.183 -5.455 8.038 1.00 93.38 103 PHE A C 1
ATOM 823 O O . PHE A 1 103 ? 6.411 -5.531 8.199 1.00 93.38 103 PHE A O 1
ATOM 830 N N . GLN A 1 104 ? 4.497 -6.328 7.302 1.00 94.62 104 GLN A N 1
ATOM 831 C CA . GLN A 1 104 ? 5.145 -7.265 6.398 1.00 94.62 104 GLN A CA 1
ATOM 832 C C . GLN A 1 104 ? 5.709 -6.499 5.196 1.00 94.62 104 GLN A C 1
ATOM 834 O O . GLN A 1 104 ? 5.036 -5.656 4.605 1.00 94.62 104 GLN A O 1
ATOM 839 N N . LYS A 1 105 ? 6.973 -6.760 4.855 1.00 92.69 105 LYS A N 1
ATOM 840 C CA . LYS A 1 105 ? 7.719 -5.973 3.867 1.00 92.69 105 LYS A CA 1
ATOM 841 C C . LYS A 1 105 ? 7.839 -6.745 2.567 1.00 92.69 105 LYS A C 1
ATOM 843 O O . LYS A 1 105 ? 8.347 -7.863 2.557 1.00 92.69 105 LYS A O 1
ATOM 848 N N . TYR A 1 106 ? 7.457 -6.099 1.475 1.00 92.69 106 TY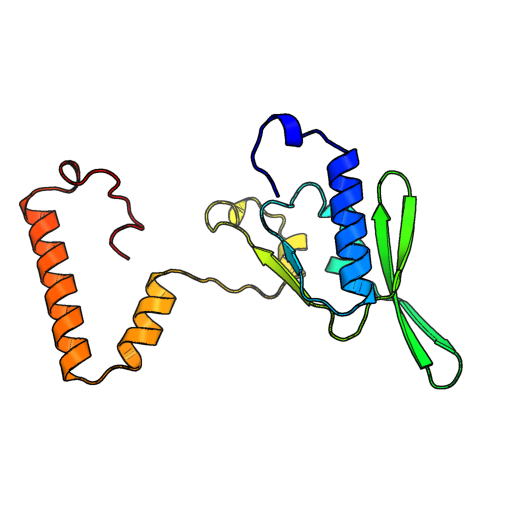R A N 1
ATOM 849 C CA . TYR A 1 106 ? 7.614 -6.620 0.125 1.00 92.69 106 TYR A CA 1
ATOM 850 C C . TYR A 1 106 ? 8.414 -5.619 -0.699 1.00 92.69 106 TYR A C 1
ATOM 852 O O . TYR A 1 106 ? 8.089 -4.434 -0.730 1.00 92.69 106 TYR A O 1
ATOM 860 N N . SER A 1 107 ? 9.469 -6.089 -1.363 1.00 90.50 107 SER A N 1
ATOM 861 C CA . SER A 1 107 ? 10.222 -5.272 -2.312 1.00 90.50 107 SER A CA 1
ATOM 862 C C . SER A 1 107 ? 9.786 -5.626 -3.727 1.00 90.50 107 SER A C 1
ATOM 864 O O . SER A 1 107 ? 9.962 -6.757 -4.180 1.00 90.50 107 SER A O 1
ATOM 866 N N . LEU A 1 108 ? 9.201 -4.652 -4.417 1.00 88.25 108 LEU A N 1
ATOM 867 C CA . LEU A 1 108 ? 8.761 -4.784 -5.798 1.00 88.25 108 LEU A CA 1
ATOM 868 C C . LEU A 1 108 ? 9.595 -3.854 -6.680 1.00 88.25 108 LEU A C 1
ATOM 870 O O . LEU A 1 108 ? 9.863 -2.710 -6.319 1.00 88.25 108 LEU A O 1
ATOM 874 N N . SER A 1 109 ? 10.012 -4.365 -7.833 1.00 87.88 109 SER A N 1
ATOM 875 C CA . SER A 1 109 ? 10.695 -3.613 -8.885 1.00 87.88 109 SER A CA 1
ATOM 876 C C . SER A 1 109 ? 10.118 -4.010 -10.239 1.00 87.88 109 SER A C 1
ATOM 878 O O . SER A 1 109 ? 9.561 -5.104 -10.375 1.00 87.88 109 SER A O 1
ATOM 880 N N . VAL A 1 110 ? 10.261 -3.144 -11.243 1.00 86.38 110 VAL A N 1
ATOM 881 C CA . VAL A 1 110 ? 9.854 -3.447 -12.626 1.00 86.38 110 VAL A CA 1
ATOM 882 C C . VAL A 1 110 ? 10.552 -4.717 -13.115 1.00 86.38 110 VAL A C 1
ATOM 884 O O . VAL A 1 110 ? 9.878 -5.632 -13.586 1.00 86.38 110 VAL A O 1
ATOM 887 N N . ASN A 1 111 ? 11.854 -4.854 -12.846 1.00 84.56 111 ASN A N 1
ATOM 888 C CA . ASN A 1 111 ? 12.598 -6.080 -13.122 1.00 84.56 111 ASN A CA 1
ATOM 889 C C . ASN A 1 111 ? 11.979 -7.333 -12.469 1.00 84.56 111 ASN A C 1
ATOM 891 O O . ASN A 1 111 ? 11.901 -8.368 -13.124 1.00 84.56 111 ASN A O 1
ATOM 895 N N . ASN A 1 112 ? 11.474 -7.275 -11.228 1.00 87.81 112 ASN A N 1
ATOM 896 C CA . ASN A 1 112 ? 10.801 -8.436 -10.624 1.00 87.81 112 ASN A CA 1
ATOM 897 C C . ASN A 1 112 ? 9.589 -8.871 -11.466 1.00 87.81 112 ASN A C 1
ATOM 899 O O . ASN A 1 112 ? 9.417 -10.061 -11.736 1.00 87.81 112 ASN A O 1
ATOM 903 N N . PHE A 1 113 ? 8.778 -7.918 -11.936 1.00 88.12 113 PHE A N 1
ATOM 904 C CA . PHE A 1 113 ? 7.642 -8.209 -12.814 1.00 88.12 113 PHE A CA 1
ATOM 905 C C . PHE A 1 113 ? 8.082 -8.730 -14.184 1.00 88.12 113 PHE A C 1
ATOM 907 O O . PHE A 1 113 ? 7.511 -9.713 -14.664 1.00 88.12 113 PHE A O 1
ATOM 914 N N . TYR A 1 114 ? 9.104 -8.116 -14.788 1.00 88.12 114 TYR A N 1
ATOM 915 C CA . TYR A 1 114 ? 9.681 -8.569 -16.052 1.00 88.12 114 TYR A CA 1
ATOM 916 C C . TYR A 1 114 ? 10.155 -10.019 -15.950 1.00 88.12 114 TYR A C 1
ATOM 918 O O . TYR A 1 114 ? 9.744 -10.845 -16.759 1.00 88.12 114 TYR A O 1
ATOM 926 N N . ARG A 1 115 ? 10.922 -10.375 -14.911 1.00 88.19 115 ARG A N 1
ATOM 927 C CA . ARG A 1 115 ? 11.413 -11.748 -14.712 1.00 88.19 115 ARG A CA 1
ATOM 928 C C . ARG A 1 115 ? 10.265 -12.739 -14.520 1.00 88.19 115 ARG A C 1
ATOM 930 O O . ARG A 1 115 ? 10.264 -13.785 -15.166 1.00 88.19 115 ARG A O 1
ATOM 937 N N . ILE A 1 116 ? 9.248 -12.403 -13.719 1.00 90.75 116 ILE A N 1
ATOM 938 C CA . ILE A 1 116 ? 8.054 -13.254 -13.543 1.00 90.75 116 ILE A CA 1
ATOM 939 C C . ILE A 1 116 ? 7.336 -13.482 -14.877 1.00 90.75 116 ILE A C 1
ATOM 941 O O . ILE A 1 116 ? 6.891 -14.595 -15.156 1.00 90.75 116 ILE A O 1
ATOM 945 N N . ARG A 1 117 ? 7.192 -12.438 -15.700 1.00 90.12 117 ARG A N 1
ATOM 946 C CA . ARG A 1 117 ? 6.561 -12.548 -17.019 1.00 90.12 117 ARG A CA 1
ATOM 947 C C . ARG A 1 117 ? 7.416 -13.354 -17.988 1.00 90.12 117 ARG A C 1
ATOM 949 O O . ARG A 1 117 ? 6.875 -14.250 -18.623 1.00 90.12 117 ARG A O 1
ATOM 956 N N . LEU A 1 118 ? 8.719 -13.094 -18.041 1.00 91.44 118 LEU A N 1
ATOM 957 C CA . LEU A 1 118 ? 9.672 -13.795 -18.897 1.00 91.44 118 LEU A CA 1
ATOM 958 C C . LEU A 1 118 ? 9.639 -15.307 -18.641 1.00 91.44 118 LEU A C 1
ATOM 960 O O . LEU A 1 118 ? 9.535 -16.081 -19.584 1.00 91.44 118 LEU A O 1
ATOM 964 N N . HIS A 1 119 ? 9.622 -15.733 -17.374 1.00 92.38 119 HIS A N 1
ATOM 965 C CA . HIS A 1 119 ? 9.548 -17.153 -17.008 1.00 92.38 119 HIS A CA 1
ATOM 966 C C . HIS A 1 119 ? 8.242 -17.853 -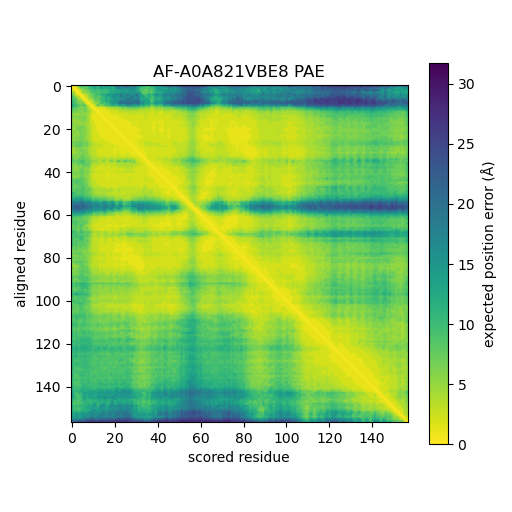17.415 1.00 92.38 119 HIS A C 1
ATOM 968 O O . HIS A 1 119 ? 8.208 -19.080 -17.453 1.00 92.38 119 HIS A O 1
ATOM 974 N N . LYS A 1 120 ? 7.170 -17.106 -17.709 1.00 94.62 120 LYS A N 1
ATOM 975 C CA . LYS A 1 120 ? 5.886 -17.662 -18.169 1.00 94.62 120 LYS A CA 1
ATOM 976 C C . LYS A 1 120 ? 5.805 -17.827 -19.690 1.00 94.62 120 LYS A C 1
ATOM 978 O O . LYS A 1 120 ? 4.827 -18.393 -20.166 1.00 94.62 120 LYS A O 1
ATOM 983 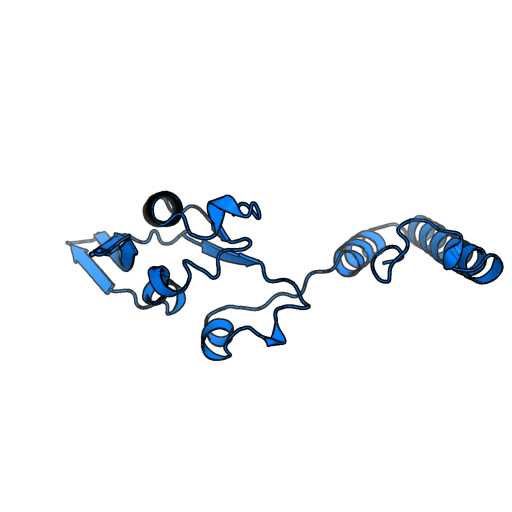N N . LEU A 1 121 ? 6.778 -17.309 -20.438 1.00 94.81 121 LEU A N 1
ATOM 984 C CA . LEU A 1 121 ? 6.809 -17.379 -21.900 1.00 94.81 121 LEU A CA 1
ATOM 985 C C . LEU A 1 121 ? 7.461 -18.675 -22.391 1.00 94.81 121 LEU A C 1
ATOM 987 O O . LEU A 1 121 ? 8.200 -19.332 -21.654 1.00 94.81 121 LEU A O 1
ATOM 991 N N . SER A 1 122 ? 7.228 -19.025 -23.656 1.00 96.19 122 SER A N 1
ATOM 992 C CA . SER A 1 122 ? 7.911 -20.153 -24.293 1.00 96.19 122 SER A CA 1
ATOM 993 C C . SER A 1 122 ? 9.417 -19.898 -24.433 1.00 96.19 122 SER A C 1
ATOM 995 O O . SER A 1 122 ? 9.876 -18.755 -24.456 1.00 96.19 122 SER A O 1
ATOM 997 N N . ASN A 1 123 ? 10.209 -20.964 -24.581 1.00 95.12 123 ASN A N 1
ATOM 998 C CA . ASN A 1 123 ? 11.666 -20.845 -24.734 1.00 95.12 123 ASN A CA 1
ATOM 999 C C . ASN A 1 123 ? 12.069 -19.945 -25.917 1.00 95.12 123 ASN A C 1
ATOM 1001 O O . ASN A 1 123 ? 13.030 -19.187 -25.809 1.00 95.12 123 ASN A O 1
ATOM 1005 N N . ASN A 1 124 ? 11.322 -19.986 -27.025 1.00 96.06 124 ASN A N 1
ATOM 1006 C CA . ASN A 1 124 ? 11.606 -19.153 -28.196 1.00 96.06 124 ASN A CA 1
ATOM 1007 C C . ASN A 1 124 ? 11.403 -17.665 -27.892 1.00 96.06 124 ASN A C 1
ATOM 1009 O O . ASN A 1 124 ? 12.273 -16.852 -28.193 1.00 96.06 124 ASN A O 1
ATOM 1013 N N . GLU A 1 125 ? 10.292 -17.309 -27.249 1.00 94.94 125 GLU A N 1
ATOM 1014 C CA . GLU A 1 125 ? 9.998 -15.927 -26.855 1.00 94.94 125 GLU A CA 1
ATOM 1015 C C . GLU A 1 125 ? 11.003 -15.408 -25.819 1.00 94.94 125 GLU A C 1
ATOM 1017 O O . GLU A 1 125 ? 11.475 -14.278 -25.931 1.00 94.94 125 GLU A O 1
ATOM 1022 N N . GLN A 1 126 ? 11.394 -16.248 -24.852 1.00 94.69 126 GLN A N 1
ATOM 1023 C CA . GLN A 1 126 ? 12.436 -15.900 -23.883 1.00 94.69 126 GLN A CA 1
ATOM 1024 C C . GLN A 1 126 ? 13.771 -15.598 -24.570 1.00 94.69 126 GLN A C 1
ATOM 1026 O O . GLN A 1 126 ? 14.427 -14.615 -24.226 1.00 94.69 126 GLN A O 1
ATOM 1031 N N . ASN A 1 127 ? 14.166 -16.412 -25.552 1.00 95.12 127 ASN A N 1
ATOM 1032 C CA . ASN A 1 127 ? 15.406 -16.209 -26.298 1.00 95.12 127 ASN A CA 1
ATOM 1033 C C . ASN A 1 127 ? 15.372 -14.924 -27.132 1.00 95.12 127 ASN A C 1
ATOM 1035 O O . ASN A 1 127 ? 16.367 -14.202 -27.179 1.00 95.12 127 ASN A O 1
ATOM 1039 N N . ILE A 1 128 ? 14.232 -14.609 -27.755 1.00 95.38 128 ILE A N 1
ATOM 1040 C CA . ILE A 1 128 ? 14.053 -13.358 -28.502 1.00 95.38 128 ILE A CA 1
ATOM 1041 C C . ILE A 1 128 ? 14.212 -12.157 -27.567 1.00 95.38 128 ILE A C 1
ATOM 1043 O O . ILE A 1 128 ? 14.988 -11.254 -27.871 1.00 95.38 128 ILE A O 1
ATOM 1047 N N . LEU A 1 129 ? 13.525 -12.156 -26.420 1.00 93.31 129 LEU A N 1
ATOM 1048 C CA . LEU A 1 129 ? 13.593 -11.049 -25.464 1.00 93.31 129 LEU A CA 1
ATOM 1049 C C . LEU A 1 129 ? 14.998 -10.868 -24.883 1.00 93.31 129 LEU A C 1
ATOM 1051 O O . LEU A 1 129 ? 15.471 -9.738 -24.816 1.00 93.31 129 LEU A O 1
ATOM 1055 N N . ARG A 1 130 ? 15.700 -11.959 -24.551 1.00 91.38 130 ARG A N 1
ATOM 1056 C CA . ARG A 1 130 ? 17.098 -11.896 -24.089 1.00 91.38 130 ARG A CA 1
ATOM 1057 C C . ARG A 1 130 ? 18.036 -11.327 -25.150 1.00 91.38 130 ARG A C 1
ATOM 1059 O O . ARG A 1 130 ? 18.842 -10.462 -24.841 1.00 91.38 130 ARG A O 1
ATOM 1066 N N . ASN A 1 131 ? 17.892 -11.748 -26.406 1.00 95.06 131 ASN A N 1
ATOM 1067 C CA . ASN A 1 131 ? 18.701 -11.220 -27.507 1.00 95.06 131 ASN A CA 1
ATOM 1068 C C . ASN A 1 131 ? 18.428 -9.721 -27.744 1.00 95.06 131 ASN A C 1
ATOM 1070 O O . ASN A 1 131 ? 19.344 -8.950 -28.015 1.00 95.06 131 ASN A O 1
ATOM 1074 N N . ILE A 1 132 ? 17.172 -9.282 -27.616 1.00 92.25 132 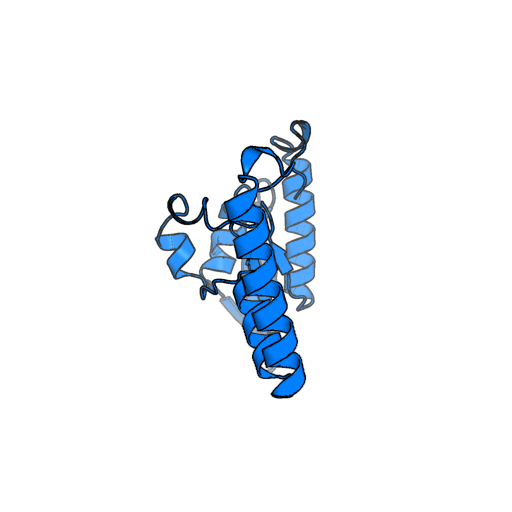ILE A N 1
ATOM 1075 C CA . ILE A 1 132 ? 16.825 -7.855 -27.678 1.00 92.25 132 ILE A CA 1
ATOM 1076 C C . ILE A 1 132 ? 17.468 -7.091 -26.511 1.00 92.25 132 ILE A C 1
ATOM 1078 O O . ILE A 1 132 ? 18.073 -6.049 -26.749 1.00 92.25 132 ILE A O 1
ATOM 1082 N N . GLU A 1 133 ? 17.381 -7.612 -25.283 1.00 89.44 133 GLU A N 1
ATOM 1083 C CA . GLU A 1 133 ? 18.002 -7.034 -24.077 1.00 89.44 133 GLU A CA 1
ATOM 1084 C C . GLU A 1 133 ? 19.521 -6.861 -24.278 1.00 89.44 133 GLU A C 1
ATOM 1086 O O . GLU A 1 133 ? 20.044 -5.759 -24.124 1.00 89.44 133 GLU A O 1
ATOM 1091 N N . GLU A 1 134 ? 20.215 -7.904 -24.745 1.00 92.06 134 GLU A N 1
ATOM 1092 C CA . GLU A 1 134 ? 21.654 -7.875 -25.050 1.00 92.06 134 GLU A CA 1
ATOM 1093 C C . GLU A 1 134 ? 22.012 -6.851 -26.138 1.00 92.06 134 GLU A C 1
ATOM 1095 O O . GLU A 1 134 ? 22.959 -6.075 -25.984 1.00 92.06 134 GLU A O 1
ATOM 1100 N N . LYS A 1 135 ? 21.244 -6.804 -27.233 1.00 93.31 135 LYS A N 1
ATOM 1101 C CA . LYS A 1 135 ? 21.483 -5.854 -28.329 1.00 93.31 135 LYS A CA 1
ATOM 1102 C C . LYS A 1 135 ? 21.257 -4.409 -27.910 1.00 93.31 135 LYS A C 1
ATOM 1104 O O . LYS A 1 135 ? 22.031 -3.545 -28.313 1.00 93.31 135 LYS A O 1
ATOM 1109 N N . ILE A 1 136 ? 20.222 -4.139 -27.116 1.00 89.94 136 ILE A N 1
ATOM 1110 C CA . ILE A 1 136 ? 19.953 -2.799 -26.583 1.00 89.94 136 ILE A CA 1
ATOM 1111 C C . ILE A 1 136 ? 21.099 -2.363 -25.665 1.00 89.94 136 ILE A C 1
ATOM 1113 O O . ILE A 1 136 ? 21.574 -1.236 -25.788 1.00 89.94 136 ILE A O 1
ATOM 1117 N N . LEU A 1 137 ? 21.591 -3.254 -24.800 1.00 89.00 137 LEU A N 1
ATOM 1118 C CA . LEU A 1 137 ? 22.730 -2.958 -23.929 1.00 89.00 137 LEU A CA 1
ATOM 1119 C C . LEU A 1 137 ? 24.002 -2.662 -24.734 1.00 89.00 137 LEU A C 1
ATOM 1121 O O . LEU A 1 137 ? 24.662 -1.661 -24.469 1.00 89.00 137 LEU A O 1
ATOM 1125 N N . SER A 1 138 ? 24.305 -3.467 -25.757 1.00 92.56 138 SER A N 1
ATOM 1126 C CA . SER A 1 138 ? 25.445 -3.220 -26.651 1.00 92.56 138 SER A CA 1
ATOM 1127 C C . SER A 1 138 ? 25.302 -1.915 -27.441 1.00 92.56 138 SER A C 1
ATOM 1129 O O . SER A 1 138 ? 26.282 -1.194 -27.612 1.00 92.56 138 SER A O 1
ATOM 1131 N N . PHE A 1 139 ? 24.091 -1.580 -27.894 1.00 91.50 139 PHE A N 1
ATOM 1132 C CA . PHE A 1 139 ? 23.807 -0.324 -28.586 1.00 91.50 139 PHE A CA 1
ATOM 1133 C C . PHE A 1 139 ? 24.056 0.884 -27.675 1.00 91.50 139 PHE A C 1
ATOM 1135 O O . PHE A 1 139 ? 24.721 1.838 -28.068 1.00 91.50 139 PHE A O 1
ATOM 1142 N N . ILE A 1 140 ? 23.565 0.829 -26.439 1.00 90.50 140 ILE A N 1
ATOM 1143 C CA . ILE A 1 140 ? 23.768 1.892 -25.452 1.00 90.50 140 ILE A CA 1
ATOM 1144 C C . ILE A 1 140 ? 25.247 2.044 -25.105 1.00 90.50 140 ILE A C 1
ATOM 1146 O O . ILE A 1 140 ? 25.725 3.172 -25.027 1.00 90.50 140 ILE A O 1
ATOM 1150 N N . ASP A 1 141 ? 25.964 0.939 -24.899 1.00 89.69 141 ASP A N 1
ATOM 1151 C CA . ASP A 1 141 ? 27.398 0.960 -24.596 1.00 89.69 141 ASP A CA 1
ATOM 1152 C C . ASP A 1 141 ? 28.207 1.568 -25.752 1.00 89.69 141 ASP A C 1
ATOM 1154 O O . ASP A 1 141 ? 29.077 2.407 -25.534 1.00 89.69 141 ASP A O 1
ATOM 1158 N N . HIS A 1 142 ? 27.843 1.232 -26.994 1.00 93.19 142 HIS A N 1
ATOM 1159 C CA . HIS A 1 142 ? 28.490 1.763 -28.191 1.00 93.19 142 HIS A CA 1
ATOM 1160 C C . HIS A 1 142 ? 28.330 3.282 -28.345 1.00 93.19 142 HIS A C 1
ATOM 1162 O O . HIS A 1 142 ? 29.302 3.971 -28.652 1.00 93.19 142 HIS A O 1
ATOM 1168 N N . PHE A 1 143 ? 27.115 3.810 -28.163 1.00 90.56 143 PHE A N 1
ATOM 1169 C CA . PHE A 1 143 ? 26.854 5.243 -28.330 1.00 90.56 143 PHE A CA 1
ATOM 1170 C C . PHE A 1 143 ? 27.190 6.057 -27.074 1.00 90.56 143 PHE A C 1
ATOM 1172 O O . PHE A 1 143 ? 27.582 7.214 -27.191 1.00 90.56 143 PHE A O 1
ATOM 1179 N N . GLY A 1 144 ? 27.086 5.465 -25.884 1.00 86.31 144 GLY A N 1
ATOM 1180 C CA . GLY A 1 144 ? 27.218 6.134 -24.593 1.00 86.31 144 GLY A CA 1
ATOM 1181 C C . GLY A 1 144 ? 25.872 6.615 -24.038 1.00 86.31 144 GLY A C 1
ATOM 1182 O O . GLY A 1 144 ? 25.019 7.138 -24.758 1.00 86.31 144 GLY A O 1
ATOM 1183 N N . GLN A 1 145 ? 25.679 6.468 -22.724 1.00 83.56 145 GLN A N 1
ATOM 1184 C CA . GLN A 1 145 ? 24.408 6.763 -22.042 1.00 83.56 145 GLN A CA 1
ATOM 1185 C C . GLN A 1 145 ? 23.970 8.232 -22.168 1.00 83.56 145 GLN A C 1
ATOM 1187 O O . GLN A 1 145 ? 22.776 8.522 -22.180 1.00 83.56 145 GLN A O 1
ATOM 1192 N N . GLN A 1 146 ? 24.917 9.164 -22.304 1.00 86.19 146 GLN A N 1
ATOM 1193 C CA . GLN A 1 146 ? 24.654 10.604 -22.381 1.00 86.19 146 GLN A CA 1
ATOM 1194 C C . GLN A 1 146 ? 23.828 11.027 -23.605 1.00 86.19 146 GLN A C 1
ATOM 1196 O O . GLN A 1 146 ? 23.255 12.115 -23.605 1.00 86.19 146 GLN A O 1
ATOM 1201 N N . TYR A 1 147 ? 23.750 10.182 -24.636 1.00 88.62 147 TYR A N 1
ATOM 1202 C CA . TYR A 1 147 ? 22.967 10.455 -25.843 1.00 88.62 147 TYR A CA 1
ATOM 1203 C C . TYR A 1 147 ? 21.508 9.991 -25.737 1.00 88.62 147 TYR A C 1
ATOM 1205 O O . TYR A 1 147 ? 20.713 10.246 -26.640 1.00 88.62 147 TYR A O 1
ATOM 1213 N N . PHE A 1 148 ? 21.132 9.354 -24.625 1.00 87.50 148 PHE A N 1
ATOM 1214 C CA . PHE A 1 148 ? 19.779 8.878 -24.370 1.00 87.50 148 PHE A CA 1
ATOM 1215 C C . PHE A 1 148 ? 19.098 9.768 -23.330 1.00 87.50 148 PHE A C 1
ATOM 1217 O O . PHE A 1 148 ? 19.344 9.676 -22.125 1.00 87.50 148 PHE A O 1
ATOM 1224 N N . TYR A 1 149 ? 18.215 10.650 -23.795 1.00 86.56 149 TYR A N 1
ATOM 1225 C CA . TYR A 1 149 ? 17.489 11.554 -22.908 1.00 86.56 149 TYR A CA 1
ATOM 1226 C C . TYR A 1 149 ? 16.591 10.786 -21.926 1.00 86.56 149 TYR A C 1
ATOM 1228 O O . TYR A 1 149 ? 15.850 9.885 -22.316 1.00 86.56 149 TYR A O 1
ATOM 1236 N N . GLY A 1 150 ? 16.648 11.153 -20.641 1.00 82.81 150 GLY A N 1
ATOM 1237 C CA . GLY A 1 150 ? 15.862 10.512 -19.579 1.00 82.81 150 GLY A CA 1
ATOM 1238 C C . GLY A 1 150 ? 16.374 9.134 -19.143 1.00 82.81 150 GLY A C 1
ATOM 1239 O O . GLY A 1 150 ? 15.750 8.493 -18.292 1.00 82.81 150 GLY A O 1
ATOM 1240 N N . MET A 1 151 ? 17.508 8.681 -19.685 1.00 82.50 151 MET A N 1
ATOM 1241 C CA . MET A 1 151 ? 18.133 7.430 -19.286 1.00 82.50 151 MET A CA 1
ATOM 1242 C C . MET A 1 151 ? 18.678 7.522 -17.858 1.00 82.50 151 MET A C 1
ATOM 1244 O O . MET A 1 151 ? 19.485 8.386 -17.525 1.00 82.50 151 MET A O 1
ATOM 1248 N N . ASN A 1 152 ? 18.223 6.618 -17.001 1.00 78.81 152 ASN A N 1
ATOM 1249 C CA . ASN A 1 152 ? 18.685 6.462 -15.632 1.00 78.81 152 ASN A CA 1
ATOM 1250 C C . ASN A 1 152 ? 18.820 4.969 -15.293 1.00 78.81 152 ASN A C 1
ATOM 1252 O O . ASN A 1 152 ? 18.485 4.099 -16.097 1.00 78.81 152 ASN A O 1
ATOM 1256 N N . GLN A 1 153 ? 19.303 4.660 -14.087 1.00 68.06 153 GLN A N 1
ATOM 1257 C CA . GLN A 1 153 ? 19.523 3.276 -13.637 1.00 68.06 153 GLN A CA 1
ATOM 1258 C C . GLN A 1 153 ? 18.256 2.398 -13.671 1.00 68.06 153 GLN A C 1
ATOM 1260 O O . GLN A 1 153 ? 18.374 1.179 -13.731 1.00 68.06 153 GLN A O 1
ATOM 1265 N N . SER A 1 154 ? 17.065 3.005 -13.665 1.00 66.62 154 SER A N 1
ATOM 1266 C CA . SER A 1 154 ? 15.763 2.323 -13.743 1.00 66.62 154 SER A CA 1
ATOM 1267 C C . SER A 1 154 ? 15.199 2.244 -15.169 1.00 66.62 154 SER A C 1
ATOM 1269 O O . SER A 1 154 ? 14.130 1.683 -15.367 1.00 66.62 154 SER A O 1
ATOM 1271 N N . THR A 1 155 ? 15.856 2.842 -16.171 1.00 70.38 155 THR A N 1
ATOM 1272 C CA . THR A 1 155 ? 15.349 2.876 -17.558 1.00 70.38 155 THR A CA 1
ATOM 1273 C C . THR A 1 155 ? 15.662 1.590 -18.323 1.00 70.38 155 THR A C 1
ATOM 1275 O O . THR A 1 155 ? 14.943 1.238 -19.252 1.00 70.38 155 THR A O 1
ATOM 1278 N N . LEU A 1 156 ? 16.729 0.887 -17.940 1.00 62.31 156 LEU A N 1
ATOM 1279 C CA . LEU A 1 156 ? 17.135 -0.378 -18.558 1.00 62.31 156 LEU A CA 1
ATOM 1280 C C . LEU A 1 156 ? 16.509 -1.617 -17.900 1.00 62.31 156 LEU A C 1
ATOM 1282 O O . LEU A 1 156 ? 16.612 -2.697 -18.477 1.00 62.31 156 LEU A O 1
ATOM 1286 N N . TYR A 1 157 ? 15.888 -1.476 -16.719 1.00 52.09 157 TYR A N 1
ATOM 1287 C CA . TYR A 1 157 ? 15.455 -2.601 -15.877 1.00 52.09 157 TYR A CA 1
ATOM 1288 C C . TYR A 1 157 ? 14.152 -2.346 -15.109 1.00 52.09 157 TYR A C 1
ATOM 1290 O O . TYR A 1 157 ? 14.106 -1.391 -14.302 1.00 52.09 157 TYR A O 1
#

Mean predicted aligned error: 7.14 Å